Protein AF-A0A7Y5GTM9-F1 (afdb_monomer_lite)

pLDDT: mean 85.11, std 20.44, range [34.94, 98.81]

Sequence (170 aa):
MMGRGLPTDRVHKPLTTLAPSGTLVSMEVLLVLDFSSLQKAVDALDRAHQVATDPHVAAALGPDALALLKAGVIQHFEFTYELCWKMMKRWLETNVTPGLTVGIPRRHLFRLAAQEGLIDDIESWMRHHEARNLSSHLYDDKLSEDVYLASFPFAEDAKKLLARLEVHND

Radius of gyration: 28.71 Å; chains: 1; bounding box: 62×67×97 Å

Structure (mmCIF, N/CA/C/O backbone):
data_AF-A0A7Y5GTM9-F1
#
_entry.id   AF-A0A7Y5GTM9-F1
#
loop_
_atom_site.group_PDB
_atom_site.id
_atom_site.type_symbol
_atom_site.label_atom_id
_atom_site.label_alt_id
_atom_site.label_comp_id
_atom_site.label_asym_id
_atom_site.label_entity_id
_atom_site.label_seq_id
_atom_site.pdbx_PDB_ins_code
_atom_site.Cartn_x
_atom_site.Cartn_y
_atom_site.Cartn_z
_atom_site.occupancy
_atom_site.B_iso_or_equiv
_atom_site.auth_seq_id
_atom_site.auth_comp_id
_atom_site.auth_asym_id
_atom_site.auth_atom_id
_atom_site.pdbx_PDB_model_num
ATOM 1 N N . MET A 1 1 ? -42.235 56.947 70.890 1.00 39.03 1 MET A N 1
ATOM 2 C CA . MET A 1 1 ? -42.749 55.674 70.341 1.00 39.03 1 MET A CA 1
ATOM 3 C C . MET A 1 1 ? -41.679 55.085 69.436 1.00 39.03 1 MET A C 1
ATOM 5 O O . MET A 1 1 ? -41.212 55.835 68.601 1.00 39.03 1 MET A O 1
ATOM 9 N N . MET A 1 2 ? -41.318 53.815 69.683 1.00 40.19 2 MET A N 1
ATOM 10 C CA . MET A 1 2 ? -40.745 52.777 68.789 1.00 40.19 2 MET A CA 1
ATOM 11 C C . MET A 1 2 ? -39.606 53.160 67.814 1.00 40.19 2 MET A C 1
ATOM 13 O O . MET A 1 2 ? -39.689 54.144 67.107 1.00 40.19 2 MET A O 1
ATOM 17 N N . GLY A 1 3 ? -38.526 52.403 67.638 1.00 40.06 3 GLY A N 1
ATOM 18 C CA . GLY A 1 3 ? -38.192 51.045 68.049 1.00 40.06 3 GLY A CA 1
ATOM 19 C C . GLY A 1 3 ? -36.782 50.704 67.539 1.00 40.06 3 GLY A C 1
ATOM 20 O O . GLY A 1 3 ? -36.287 51.315 66.595 1.00 40.06 3 GLY A O 1
ATOM 21 N N . ARG A 1 4 ? -36.121 49.757 68.213 1.00 44.91 4 ARG A N 1
ATOM 22 C CA . ARG A 1 4 ? -34.851 49.148 67.787 1.00 44.91 4 ARG A CA 1
ATOM 23 C C . ARG A 1 4 ? -35.137 48.013 66.801 1.00 44.91 4 ARG A C 1
ATOM 25 O O . ARG A 1 4 ? -36.123 47.307 66.985 1.00 44.91 4 ARG A O 1
ATOM 32 N N . GLY A 1 5 ? -34.219 47.770 65.866 1.00 39.03 5 GLY A N 1
ATOM 33 C CA . GLY A 1 5 ? -34.162 46.520 65.102 1.00 39.03 5 GLY A CA 1
ATOM 34 C C . GLY A 1 5 ? -33.200 46.573 63.914 1.00 39.03 5 GLY A C 1
ATOM 35 O O . GLY A 1 5 ? -33.594 46.975 62.828 1.00 39.03 5 GLY A O 1
ATOM 36 N N . LEU A 1 6 ? -31.946 46.169 64.138 1.00 35.22 6 LEU A N 1
ATOM 37 C CA . LEU A 1 6 ? -30.995 45.690 63.115 1.00 35.22 6 LEU A CA 1
ATOM 38 C C . LEU A 1 6 ? -31.192 44.151 62.928 1.00 35.22 6 LEU A C 1
ATOM 40 O O . LEU A 1 6 ? -32.037 43.581 63.616 1.00 35.22 6 LEU A O 1
ATOM 44 N N . PRO A 1 7 ? -30.449 43.448 62.047 1.00 54.19 7 PRO A N 1
ATOM 45 C CA . PRO A 1 7 ? -30.860 43.022 60.706 1.00 54.19 7 PRO A CA 1
ATOM 46 C C . PRO A 1 7 ? -30.824 41.475 60.601 1.00 54.19 7 PRO A C 1
ATOM 48 O O . PRO A 1 7 ? -30.652 40.796 61.609 1.00 54.19 7 PRO A O 1
ATOM 51 N N . THR A 1 8 ? -30.959 40.886 59.408 1.00 40.69 8 THR A N 1
ATOM 52 C CA . THR A 1 8 ? -30.048 39.821 58.910 1.00 40.69 8 THR A CA 1
ATOM 53 C C . THR A 1 8 ? -30.480 39.286 57.545 1.00 40.69 8 THR A C 1
ATOM 55 O O . THR A 1 8 ? -31.661 39.137 57.238 1.00 40.69 8 THR A O 1
ATOM 58 N N . ASP A 1 9 ? -29.453 39.024 56.741 1.00 42.88 9 ASP A N 1
ATOM 59 C CA . ASP A 1 9 ? -29.443 38.547 55.364 1.00 42.88 9 ASP A CA 1
ATOM 60 C C . ASP A 1 9 ? -30.214 37.250 55.113 1.00 42.88 9 ASP A C 1
ATOM 62 O O . ASP A 1 9 ? -30.127 36.299 55.893 1.00 42.88 9 ASP A O 1
ATOM 66 N N . ARG A 1 10 ? -30.796 37.135 53.910 1.00 42.19 10 ARG A N 1
ATOM 67 C CA . ARG A 1 10 ? -30.809 35.864 53.171 1.00 42.19 10 ARG A CA 1
ATOM 68 C C . ARG A 1 10 ? -30.542 36.074 51.683 1.00 42.19 10 ARG A C 1
ATOM 70 O O . ARG A 1 10 ? -31.383 36.539 50.926 1.00 42.19 10 ARG A O 1
ATOM 77 N N . VAL A 1 11 ? -29.334 35.654 51.326 1.00 46.50 11 VAL A N 1
ATOM 78 C CA . VAL A 1 11 ? -28.830 35.183 50.033 1.00 46.50 11 VAL A CA 1
ATOM 79 C C . VAL A 1 11 ? -29.932 34.651 49.104 1.00 46.50 11 VAL A C 1
ATOM 81 O O . VAL A 1 11 ? -30.651 33.708 49.441 1.00 46.50 11 VAL A O 1
ATOM 84 N N . HIS A 1 12 ? -30.000 35.208 47.894 1.00 43.16 12 HIS A N 1
ATOM 85 C CA . HIS A 1 12 ? -30.753 34.650 46.774 1.00 43.16 12 HIS A CA 1
ATOM 86 C C . HIS A 1 12 ? -30.165 33.290 46.358 1.00 43.16 12 HIS A C 1
ATOM 88 O O . HIS A 1 12 ? -29.052 33.218 45.842 1.00 43.16 12 HIS A O 1
ATOM 94 N N . LYS A 1 13 ? -30.930 32.208 46.538 1.00 48.69 13 LYS A N 1
ATOM 95 C CA . LYS A 1 13 ? -30.761 30.970 45.759 1.00 48.69 13 LYS A CA 1
ATOM 96 C C . LYS A 1 13 ? -31.559 31.106 44.456 1.00 48.69 13 LYS A C 1
ATOM 98 O O . LYS A 1 13 ? -32.748 31.412 44.545 1.00 48.69 13 LYS A O 1
ATOM 103 N N . PRO A 1 14 ? -30.989 30.833 43.271 1.00 37.91 14 PRO A N 1
ATOM 104 C CA . PRO A 1 14 ? -31.806 30.541 42.104 1.00 37.91 14 PRO A CA 1
ATOM 105 C C . PRO A 1 14 ? -32.460 29.161 42.262 1.00 37.91 14 PRO A C 1
ATOM 107 O O . PRO A 1 14 ? -31.861 28.225 42.797 1.00 37.91 14 PRO A O 1
ATOM 110 N N . LEU A 1 15 ? -33.725 29.075 41.847 1.00 37.34 15 LEU A N 1
ATOM 111 C CA . LEU A 1 15 ? -34.568 27.891 41.948 1.00 37.34 15 LEU A CA 1
ATOM 112 C C . LEU A 1 15 ? -33.979 26.709 41.168 1.00 37.34 15 LEU A C 1
ATOM 114 O O . LEU A 1 15 ? -33.643 26.822 39.992 1.00 37.34 15 LEU A O 1
ATOM 118 N N . THR A 1 16 ? -33.924 25.551 41.822 1.00 41.59 16 THR A N 1
ATOM 119 C CA . THR A 1 16 ? -33.776 24.251 41.168 1.00 41.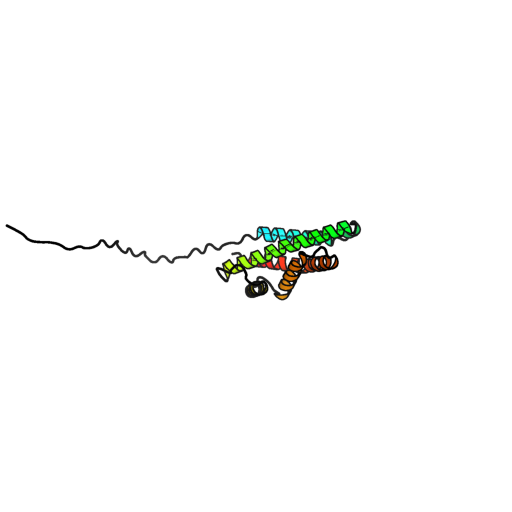59 16 THR A CA 1
ATOM 120 C C . THR A 1 16 ? -35.093 23.916 40.473 1.00 41.59 16 THR A C 1
ATOM 122 O O . THR A 1 16 ? -36.058 23.530 41.130 1.00 41.59 16 THR A O 1
ATOM 125 N N . THR A 1 17 ? -35.145 24.060 39.153 1.00 39.47 17 THR A N 1
ATOM 126 C CA . THR A 1 17 ? -36.228 23.496 38.340 1.00 39.47 17 THR A CA 1
ATOM 127 C C . THR A 1 17 ? -35.786 22.106 37.891 1.00 39.47 17 THR A C 1
ATOM 129 O O . THR A 1 17 ? -34.852 21.981 37.102 1.00 39.47 17 THR A O 1
ATOM 132 N N . LEU A 1 18 ? -36.410 21.051 38.427 1.00 34.94 18 LEU A N 1
ATOM 133 C CA . LEU A 1 18 ? -36.246 19.692 37.908 1.00 34.94 18 LEU A CA 1
ATOM 134 C C . LEU A 1 18 ? -36.840 19.620 36.493 1.00 34.94 18 LEU A C 1
ATOM 136 O O . LEU A 1 18 ? -38.019 19.919 36.307 1.00 34.94 18 LEU A O 1
ATOM 140 N N . ALA A 1 19 ? -36.043 19.191 35.514 1.00 42.50 19 ALA A N 1
ATOM 141 C CA . ALA A 1 19 ? -36.561 18.743 34.226 1.00 42.50 19 ALA A CA 1
ATOM 142 C C . ALA A 1 19 ? -37.215 17.353 34.390 1.00 42.50 19 ALA A C 1
ATOM 144 O O . ALA A 1 19 ? -36.658 16.510 35.102 1.00 42.50 19 ALA A O 1
ATOM 145 N N . PRO A 1 20 ? -38.379 17.089 33.766 1.00 47.78 20 PRO A N 1
ATOM 146 C CA . PRO A 1 20 ? -38.972 15.760 33.750 1.00 47.78 20 PRO A CA 1
ATOM 147 C C . PRO A 1 20 ? -38.133 14.854 32.848 1.00 47.78 20 PRO A C 1
ATOM 149 O O . PRO A 1 20 ? -37.546 15.322 31.875 1.00 47.78 20 PRO A O 1
ATOM 152 N N . SER A 1 21 ? -38.079 13.570 33.198 1.00 53.91 21 SER A N 1
ATOM 153 C CA . SER A 1 21 ? -37.380 12.488 32.506 1.00 53.91 21 SER A CA 1
ATOM 154 C C . SER A 1 21 ? -37.331 12.654 30.984 1.00 53.91 21 SER A C 1
ATOM 156 O O . SER A 1 21 ? -38.246 12.261 30.266 1.00 53.91 21 SER A O 1
ATOM 158 N N . GLY A 1 22 ? -36.232 13.223 30.503 1.00 38.22 22 GLY A N 1
ATOM 159 C CA . GLY A 1 22 ? -35.820 13.179 29.116 1.00 38.22 22 GLY A CA 1
ATOM 160 C C . GLY A 1 22 ? -34.577 12.321 29.084 1.00 38.22 22 GLY A C 1
ATOM 161 O O . GLY A 1 22 ? -33.520 12.756 29.537 1.00 38.22 22 GLY A O 1
ATOM 162 N N . THR A 1 23 ? -34.715 11.084 28.618 1.00 38.84 23 THR A N 1
ATOM 163 C CA . THR A 1 23 ? -33.578 10.279 28.189 1.00 38.84 23 THR A CA 1
ATOM 164 C C . THR A 1 23 ? -32.715 11.171 27.309 1.00 38.84 23 THR A C 1
ATOM 166 O O . THR A 1 23 ? -33.157 11.600 26.242 1.00 38.84 23 THR A O 1
ATOM 169 N N . LEU A 1 24 ? -31.509 11.495 27.775 1.00 37.41 24 LEU A N 1
ATOM 170 C CA . LEU A 1 24 ? -30.468 11.990 26.896 1.00 37.41 24 LEU A CA 1
ATOM 171 C C . LEU A 1 24 ? -30.179 10.827 25.954 1.00 37.41 24 LEU A C 1
ATOM 173 O O . LEU A 1 24 ? -29.402 9.932 26.271 1.00 37.41 24 LEU A O 1
ATOM 177 N N . VAL A 1 25 ? -30.864 10.801 24.814 1.00 41.25 25 VAL A N 1
ATOM 178 C CA . VAL A 1 25 ? -30.282 10.173 23.642 1.00 41.25 25 VAL A CA 1
ATOM 179 C C . VAL A 1 25 ? -29.105 11.079 23.337 1.00 41.25 25 VAL A C 1
ATOM 181 O O . VAL A 1 25 ? -29.269 12.145 22.744 1.00 41.25 25 VAL A O 1
ATOM 184 N N . SER A 1 26 ? -27.935 10.721 23.867 1.00 42.50 26 SER A N 1
ATOM 185 C CA . SER A 1 26 ? -26.679 11.192 23.314 1.00 42.50 26 SER A CA 1
ATOM 186 C C . SER A 1 26 ? -26.773 10.876 21.829 1.00 42.50 26 SER A C 1
ATOM 188 O O . SER A 1 26 ? -26.669 9.719 21.435 1.00 42.50 26 SER A O 1
ATOM 190 N N . MET A 1 27 ? -27.087 11.883 21.014 1.00 44.41 27 MET A N 1
ATOM 191 C CA . MET A 1 27 ? -26.817 11.842 19.588 1.00 44.41 27 MET A CA 1
ATOM 192 C C . MET A 1 27 ? -25.298 11.789 19.486 1.00 44.41 27 MET A C 1
ATOM 194 O O . MET A 1 27 ? -24.635 12.816 19.340 1.00 44.41 27 MET A O 1
ATOM 198 N N . GLU A 1 28 ? -24.744 10.589 19.651 1.00 50.94 28 GLU A N 1
ATOM 199 C CA . GLU A 1 28 ? -23.485 10.237 19.028 1.00 50.94 28 GLU A CA 1
ATOM 200 C C . GLU A 1 28 ? -23.709 10.520 17.550 1.00 50.94 28 GLU A C 1
ATOM 202 O O . GLU A 1 28 ? -24.432 9.817 16.848 1.00 50.94 28 GLU A O 1
ATOM 207 N N . VAL A 1 29 ? -23.202 11.665 17.104 1.00 49.91 29 VAL A N 1
ATOM 208 C CA . VAL A 1 29 ? -23.020 11.913 15.686 1.00 49.91 29 VAL A CA 1
ATOM 209 C C . VAL A 1 29 ? -22.048 10.827 15.254 1.00 49.91 29 VAL A C 1
ATOM 211 O O . VAL A 1 29 ? -20.855 10.944 15.532 1.00 49.91 29 VAL A O 1
ATOM 214 N N . LEU A 1 30 ? -22.570 9.746 14.671 1.00 55.41 30 LEU A N 1
ATOM 215 C CA . LEU A 1 30 ? -21.762 8.724 14.022 1.00 55.41 30 LEU A CA 1
ATOM 216 C C . LEU A 1 30 ? -20.873 9.468 13.023 1.00 55.41 30 LEU A C 1
ATOM 218 O O . LEU A 1 30 ? -21.347 10.112 12.083 1.00 55.41 30 LEU A O 1
ATOM 222 N N . LEU A 1 31 ? -19.578 9.522 13.331 1.00 66.25 31 LEU A N 1
ATOM 223 C CA . LEU A 1 31 ? -18.585 10.183 12.500 1.00 66.25 31 LEU A CA 1
ATOM 224 C C . LEU A 1 31 ? -18.318 9.263 11.314 1.00 66.25 31 LEU A C 1
ATOM 226 O O . LEU A 1 31 ? -17.374 8.479 11.334 1.00 66.25 31 LEU A O 1
ATOM 230 N N . VAL A 1 32 ? -19.157 9.381 10.287 1.00 81.81 32 VAL A N 1
ATOM 231 C CA . VAL A 1 32 ? -18.948 8.702 9.009 1.00 81.81 32 VAL A CA 1
ATOM 232 C C . VAL A 1 32 ? -17.622 9.191 8.429 1.00 81.81 32 VAL A C 1
ATOM 234 O O . VAL A 1 32 ? -17.436 10.382 8.154 1.00 81.81 32 VAL A O 1
ATOM 237 N N . LEU A 1 33 ? -16.668 8.276 8.279 1.00 89.38 33 LEU A N 1
ATOM 238 C CA . LEU A 1 33 ? -15.364 8.575 7.708 1.00 89.38 33 LEU A CA 1
ATOM 239 C C . LEU A 1 33 ? -15.464 8.616 6.179 1.00 89.38 33 LEU A C 1
ATOM 241 O O . LEU A 1 33 ? -16.091 7.768 5.551 1.00 89.38 33 LEU A O 1
ATOM 245 N N . ASP A 1 34 ? -14.816 9.601 5.560 1.00 93.50 34 ASP A N 1
ATOM 246 C CA . ASP A 1 34 ? -14.703 9.676 4.101 1.00 93.50 34 ASP A CA 1
ATOM 247 C C . ASP A 1 34 ? -13.516 8.836 3.607 1.00 93.50 34 ASP A C 1
ATOM 249 O O . ASP A 1 34 ? -12.350 9.174 3.849 1.00 93.50 34 ASP A O 1
ATOM 253 N N . PHE A 1 35 ? -13.815 7.762 2.873 1.00 95.50 35 PHE A N 1
ATOM 254 C CA . PHE A 1 35 ? -12.822 6.882 2.254 1.00 95.50 35 PHE A CA 1
ATOM 255 C C . PHE A 1 35 ? -12.577 7.165 0.767 1.00 95.50 35 PHE A C 1
ATOM 257 O O . PHE A 1 35 ? -11.785 6.465 0.136 1.00 95.50 35 PHE A O 1
ATOM 264 N N . SER A 1 36 ? -13.158 8.225 0.194 1.00 96.12 36 SER A N 1
ATOM 265 C CA . SER A 1 36 ? -13.050 8.543 -1.239 1.00 96.12 36 SER A CA 1
ATOM 266 C C . SER A 1 36 ? -11.605 8.680 -1.732 1.00 96.12 36 SER A C 1
ATOM 268 O O . SER A 1 36 ? -11.281 8.296 -2.857 1.00 96.12 36 SER A O 1
ATOM 270 N N . SER A 1 37 ? -10.711 9.206 -0.892 1.00 97.88 37 SER A N 1
ATOM 271 C CA . SER A 1 37 ? -9.283 9.312 -1.216 1.00 97.88 37 SER A CA 1
ATOM 272 C C . SER A 1 37 ? -8.592 7.948 -1.235 1.00 97.88 37 SER A C 1
ATOM 274 O O . SER A 1 37 ? -7.748 7.714 -2.096 1.00 97.88 37 SER A O 1
ATOM 276 N N . LEU A 1 38 ? -8.962 7.044 -0.320 1.00 98.38 38 LEU A N 1
ATOM 277 C CA . LEU A 1 38 ? -8.439 5.680 -0.297 1.00 98.38 38 LEU A CA 1
ATOM 278 C C . LEU A 1 38 ? -8.944 4.887 -1.508 1.00 98.38 38 LEU A C 1
ATOM 280 O O . LEU A 1 38 ? -8.126 4.281 -2.192 1.00 98.38 38 LEU A O 1
ATOM 284 N N . GLN A 1 39 ? -10.237 4.973 -1.835 1.00 98.56 39 GLN A N 1
ATOM 285 C CA . GLN A 1 39 ? -10.808 4.341 -3.031 1.00 98.56 39 GLN 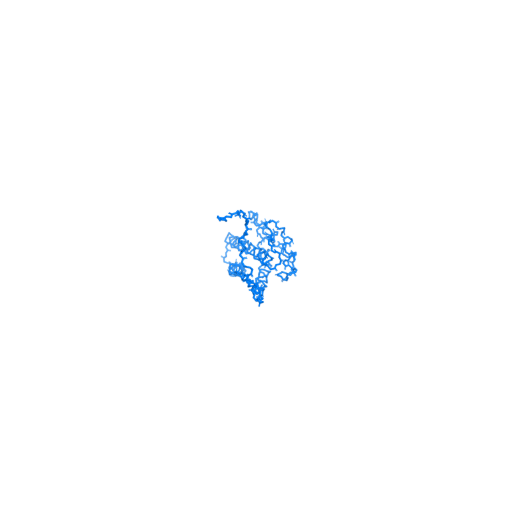A CA 1
ATOM 286 C C . GLN A 1 39 ? -10.068 4.763 -4.301 1.00 98.56 39 GLN A C 1
ATOM 288 O O . GLN A 1 39 ? -9.556 3.921 -5.034 1.00 98.56 39 GLN A O 1
ATOM 293 N N . LYS A 1 40 ? -9.908 6.075 -4.521 1.00 98.69 40 LYS A N 1
ATOM 294 C CA . LYS A 1 40 ? -9.177 6.594 -5.689 1.00 98.69 40 LYS A CA 1
ATOM 295 C C . LYS A 1 40 ? -7.744 6.074 -5.765 1.00 98.69 40 LYS A C 1
ATOM 297 O O . LYS A 1 40 ? -7.241 5.855 -6.865 1.00 98.69 40 LYS A O 1
ATOM 302 N N . ALA A 1 41 ? -7.081 5.920 -4.620 1.00 98.62 41 ALA A N 1
ATOM 303 C CA . ALA A 1 41 ? -5.716 5.424 -4.557 1.00 98.62 41 ALA A CA 1
ATOM 304 C C . ALA A 1 41 ? -5.627 3.929 -4.893 1.00 98.62 41 ALA A C 1
ATOM 306 O O . ALA A 1 41 ? -4.810 3.555 -5.734 1.00 98.62 41 ALA A O 1
ATOM 307 N N . VAL A 1 42 ? -6.516 3.112 -4.319 1.00 98.75 42 VAL A N 1
ATOM 308 C CA . VAL A 1 42 ? -6.638 1.679 -4.626 1.00 98.75 42 VAL A CA 1
ATOM 309 C C . VAL A 1 42 ? -6.918 1.468 -6.115 1.00 98.75 42 VAL A C 1
ATOM 311 O O . VAL A 1 42 ? -6.202 0.709 -6.764 1.00 98.75 42 VAL A O 1
ATOM 314 N N . ASP A 1 43 ? -7.870 2.209 -6.690 1.00 98.62 43 ASP A N 1
ATOM 315 C CA . ASP A 1 43 ? -8.188 2.112 -8.119 1.00 98.62 43 ASP A CA 1
ATOM 316 C C . ASP A 1 43 ? -7.005 2.519 -9.004 1.00 98.62 43 ASP A C 1
ATOM 318 O O . ASP A 1 43 ? -6.799 1.982 -10.092 1.00 98.62 43 ASP A O 1
ATOM 322 N N . ALA A 1 44 ? -6.238 3.524 -8.577 1.00 98.56 44 ALA A N 1
ATOM 323 C CA . ALA A 1 44 ? -5.082 3.990 -9.325 1.00 98.56 44 ALA A CA 1
ATOM 324 C C . ALA A 1 44 ? -3.933 2.976 -9.299 1.00 98.56 44 ALA A C 1
ATOM 326 O O . ALA A 1 44 ? -3.299 2.779 -10.333 1.00 98.56 44 ALA A O 1
ATOM 327 N N . LEU A 1 45 ? -3.693 2.322 -8.158 1.00 98.69 45 LEU A N 1
ATOM 328 C CA . LEU A 1 45 ? -2.718 1.238 -8.054 1.00 98.69 45 LEU A CA 1
ATOM 329 C C . LEU A 1 45 ? -3.121 0.041 -8.923 1.00 98.69 45 LEU A C 1
ATOM 331 O O . LEU A 1 45 ? -2.291 -0.461 -9.674 1.00 98.69 45 LEU A O 1
ATOM 335 N N . ASP A 1 46 ? -4.397 -0.351 -8.896 1.00 98.31 46 ASP A N 1
ATOM 336 C CA . ASP A 1 46 ? -4.905 -1.453 -9.721 1.00 98.31 46 ASP A CA 1
ATOM 337 C C . ASP A 1 46 ? -4.721 -1.175 -11.221 1.00 98.31 46 ASP A C 1
ATOM 339 O O . ASP A 1 46 ? -4.179 -2.001 -11.957 1.00 98.31 46 ASP A O 1
ATOM 343 N N . ARG A 1 47 ? -5.061 0.039 -11.679 1.00 98.31 47 ARG A N 1
ATOM 344 C CA . ARG A 1 47 ? -4.788 0.460 -13.063 1.00 98.31 47 ARG A CA 1
ATOM 345 C C . ARG A 1 47 ? -3.295 0.446 -13.395 1.00 98.31 47 ARG A C 1
ATOM 347 O O . ARG A 1 47 ? -2.927 0.044 -14.496 1.00 98.31 47 ARG A O 1
ATOM 354 N N . ALA A 1 48 ? -2.435 0.880 -12.474 1.00 98.00 48 ALA A N 1
ATOM 355 C CA . ALA A 1 48 ? -0.990 0.872 -12.688 1.00 98.00 48 ALA A CA 1
ATOM 356 C C . ALA A 1 48 ? -0.455 -0.563 -12.854 1.00 98.00 48 ALA A C 1
ATOM 358 O O . ALA A 1 48 ? 0.344 -0.814 -13.756 1.00 98.00 48 ALA A O 1
ATOM 359 N N . HIS A 1 49 ? -0.945 -1.518 -12.055 1.00 98.06 49 HIS A N 1
ATOM 360 C CA . HIS A 1 49 ? -0.627 -2.943 -12.207 1.00 98.06 49 HIS A CA 1
ATOM 361 C C . HIS A 1 49 ? -1.118 -3.523 -13.528 1.00 98.06 49 HIS A C 1
ATOM 363 O O . HIS A 1 49 ? -0.364 -4.238 -14.185 1.00 98.06 49 HIS A O 1
ATOM 369 N N . GLN A 1 50 ? -2.340 -3.192 -13.951 1.00 97.56 50 GLN A N 1
ATOM 370 C CA . GLN A 1 50 ? -2.880 -3.638 -15.240 1.00 97.56 50 GLN A CA 1
ATOM 371 C C . GLN A 1 50 ? -2.005 -3.168 -16.408 1.00 97.56 50 GLN A C 1
ATOM 373 O O . GLN A 1 50 ? -1.637 -3.970 -17.260 1.00 97.56 50 GLN A O 1
ATOM 378 N N . VAL A 1 51 ? -1.601 -1.893 -16.419 1.00 97.00 51 VAL A N 1
ATOM 379 C CA . VAL A 1 51 ? -0.704 -1.357 -17.458 1.00 97.00 51 VAL A CA 1
ATOM 380 C C . VAL A 1 51 ? 0.677 -2.014 -17.398 1.00 97.00 51 VAL A C 1
ATOM 382 O O . VAL A 1 51 ? 1.227 -2.375 -18.434 1.00 97.00 51 VAL A O 1
ATOM 385 N N . ALA A 1 52 ? 1.242 -2.193 -16.201 1.00 95.94 52 ALA A N 1
ATOM 386 C CA . ALA A 1 52 ? 2.571 -2.780 -16.024 1.00 95.94 52 ALA A CA 1
ATOM 387 C C . ALA A 1 52 ? 2.649 -4.275 -16.372 1.00 95.94 52 ALA A C 1
ATOM 389 O O . ALA A 1 52 ? 3.734 -4.782 -16.653 1.00 95.94 52 ALA A O 1
ATOM 390 N N . THR A 1 53 ? 1.513 -4.975 -16.365 1.00 95.75 53 THR A N 1
ATOM 391 C CA . THR A 1 53 ? 1.421 -6.404 -16.696 1.00 95.75 53 THR A CA 1
ATOM 392 C C . THR A 1 53 ? 0.870 -6.675 -18.094 1.00 95.75 53 THR A C 1
ATOM 394 O O . THR A 1 53 ? 0.856 -7.834 -18.511 1.00 95.75 53 THR A O 1
ATOM 397 N N . ASP A 1 54 ? 0.466 -5.645 -18.846 1.00 96.69 54 ASP A N 1
ATOM 398 C CA . ASP A 1 54 ? 0.018 -5.802 -20.229 1.00 96.69 54 ASP A CA 1
ATOM 399 C C . ASP A 1 54 ? 1.189 -6.267 -21.120 1.00 96.69 54 ASP A C 1
ATOM 401 O O . ASP A 1 54 ? 2.175 -5.533 -21.288 1.00 96.69 54 ASP A O 1
ATOM 405 N N . PRO A 1 55 ? 1.099 -7.458 -21.746 1.00 92.69 55 PRO A N 1
ATOM 406 C CA . PRO A 1 55 ? 2.149 -7.969 -22.621 1.00 92.69 55 PRO A CA 1
ATOM 407 C C . PRO A 1 55 ? 2.477 -7.044 -23.799 1.00 92.69 55 PRO A C 1
ATOM 409 O O . PRO A 1 55 ? 3.622 -7.019 -24.250 1.00 92.69 55 PRO A O 1
ATOM 412 N N . HIS A 1 56 ? 1.507 -6.269 -24.296 1.00 94.50 56 HIS A N 1
ATOM 413 C CA . HIS A 1 56 ? 1.729 -5.334 -25.401 1.00 94.50 56 HIS A CA 1
ATOM 414 C C . HIS A 1 56 ? 2.576 -4.144 -24.957 1.00 94.50 56 HIS A C 1
ATOM 416 O O . HIS A 1 56 ? 3.457 -3.709 -25.696 1.00 94.50 56 HIS A O 1
ATOM 422 N N . VAL A 1 57 ? 2.344 -3.648 -23.738 1.00 93.00 57 VAL A N 1
ATOM 423 C CA . VAL A 1 57 ? 3.156 -2.586 -23.136 1.00 93.00 57 VAL A CA 1
ATOM 424 C C . VAL A 1 57 ? 4.570 -3.104 -22.892 1.00 93.00 57 VAL A C 1
ATOM 426 O O . VAL A 1 57 ? 5.534 -2.477 -23.327 1.00 93.00 57 VAL A O 1
ATOM 429 N N . ALA A 1 58 ? 4.705 -4.285 -22.284 1.00 84.88 58 ALA A N 1
ATOM 430 C CA . ALA A 1 58 ? 6.007 -4.892 -22.015 1.00 84.88 58 ALA A CA 1
ATOM 431 C C . ALA A 1 58 ? 6.831 -5.131 -23.295 1.00 84.88 58 ALA A C 1
ATOM 433 O O . ALA A 1 58 ? 8.040 -4.915 -23.293 1.00 84.88 58 ALA A O 1
ATOM 434 N N . ALA A 1 59 ? 6.189 -5.534 -24.396 1.00 89.44 59 ALA A N 1
ATOM 435 C CA . ALA A 1 59 ? 6.856 -5.746 -25.681 1.00 89.44 59 ALA A CA 1
ATOM 436 C C . ALA A 1 59 ? 7.226 -4.441 -26.412 1.00 89.44 59 ALA A C 1
ATOM 438 O O . ALA A 1 59 ? 8.127 -4.447 -27.250 1.00 89.44 59 ALA A O 1
ATOM 439 N N . ALA A 1 60 ? 6.527 -3.337 -26.130 1.00 94.44 60 ALA A N 1
ATOM 440 C CA . ALA A 1 60 ? 6.711 -2.060 -26.818 1.00 94.44 60 ALA A CA 1
ATOM 441 C C . ALA A 1 60 ? 7.714 -1.118 -26.130 1.00 94.44 60 ALA A C 1
ATOM 443 O O . ALA A 1 60 ? 8.249 -0.218 -26.781 1.00 94.44 60 ALA A O 1
ATOM 444 N N . LEU A 1 61 ? 7.957 -1.282 -24.826 1.00 94.25 61 LEU A N 1
ATOM 445 C CA . LEU A 1 61 ? 8.813 -0.384 -24.053 1.00 94.25 61 LEU A CA 1
ATOM 446 C C . LEU A 1 61 ? 10.282 -0.826 -24.044 1.00 94.25 61 LEU A C 1
ATOM 448 O O . LEU A 1 61 ? 10.609 -1.991 -23.835 1.00 94.25 61 LEU A O 1
ATOM 452 N N . GLY A 1 62 ? 11.183 0.145 -24.208 1.00 94.50 62 GLY A N 1
ATOM 453 C CA . GLY A 1 62 ? 12.605 -0.032 -23.906 1.00 94.50 62 GLY A CA 1
ATOM 454 C C . GLY A 1 62 ? 12.875 -0.098 -22.392 1.00 94.50 62 GLY A C 1
ATOM 455 O O . GLY A 1 62 ? 11.996 0.244 -21.596 1.00 94.50 62 GLY A O 1
ATOM 456 N N . PRO A 1 63 ? 14.097 -0.481 -21.977 1.00 91.25 63 PRO A N 1
ATOM 457 C CA . PRO A 1 63 ? 14.440 -0.707 -20.569 1.00 91.25 63 PRO A CA 1
ATOM 458 C C . PRO A 1 63 ? 14.194 0.517 -19.674 1.00 91.25 63 PRO A C 1
ATOM 460 O O . PRO A 1 63 ? 13.580 0.378 -18.620 1.00 91.25 63 PRO A O 1
ATOM 463 N N . ASP A 1 64 ? 14.572 1.719 -20.115 1.00 93.12 64 ASP A N 1
ATOM 464 C CA . ASP A 1 64 ? 14.397 2.947 -19.322 1.00 93.12 64 ASP A CA 1
ATOM 465 C C . ASP A 1 64 ? 12.918 3.318 -19.139 1.00 93.12 64 ASP A C 1
ATOM 467 O O . ASP A 1 64 ? 12.493 3.752 -18.068 1.00 93.12 64 ASP A O 1
ATOM 471 N N . ALA A 1 65 ? 12.104 3.112 -20.178 1.00 95.25 65 ALA A N 1
ATOM 472 C CA . ALA A 1 65 ? 10.669 3.363 -20.106 1.00 95.25 65 ALA A CA 1
ATOM 473 C C . ALA A 1 65 ? 9.965 2.337 -19.204 1.00 95.25 65 ALA A C 1
ATOM 475 O O . ALA A 1 65 ? 9.056 2.697 -18.456 1.00 95.25 65 ALA A O 1
ATOM 476 N N . LEU A 1 66 ? 10.414 1.078 -19.226 1.00 93.44 66 LEU A N 1
ATOM 477 C CA . LEU A 1 66 ? 9.942 0.047 -18.304 1.00 93.44 66 LEU A CA 1
ATOM 478 C C . LEU A 1 66 ? 10.327 0.371 -16.852 1.00 93.44 66 LEU A C 1
ATOM 480 O O . LEU A 1 66 ? 9.498 0.219 -15.957 1.00 93.44 66 LEU A O 1
ATOM 484 N N . ALA A 1 67 ? 11.546 0.861 -16.614 1.00 92.88 67 ALA A N 1
ATOM 485 C CA . ALA A 1 67 ? 11.982 1.303 -15.291 1.00 92.88 67 ALA A CA 1
ATOM 486 C C . ALA A 1 67 ? 11.121 2.467 -14.771 1.00 92.88 67 ALA A C 1
ATOM 488 O O . ALA A 1 67 ? 10.665 2.434 -13.628 1.00 92.88 67 ALA A O 1
ATOM 489 N N . LEU A 1 68 ? 10.810 3.453 -15.622 1.00 94.75 68 LEU A N 1
ATOM 490 C CA . LEU A 1 68 ? 9.911 4.556 -15.268 1.00 94.75 68 LEU A CA 1
ATOM 491 C C . LEU A 1 68 ? 8.484 4.072 -14.960 1.00 94.75 68 LEU A C 1
ATOM 493 O O . LEU A 1 68 ? 7.861 4.557 -14.015 1.00 94.75 68 LEU A O 1
ATOM 497 N N . LEU A 1 69 ? 7.974 3.097 -15.717 1.00 96.50 69 LEU A N 1
ATOM 498 C CA . LEU A 1 69 ? 6.669 2.486 -15.456 1.00 96.50 69 LEU A CA 1
ATOM 499 C C . LEU A 1 69 ? 6.639 1.789 -14.088 1.00 96.50 69 LEU A C 1
ATOM 501 O O . LEU A 1 69 ? 5.713 2.013 -13.306 1.00 96.50 69 LEU A O 1
ATOM 505 N N . LYS A 1 70 ? 7.673 1.000 -13.767 1.00 96.06 70 LYS A N 1
ATOM 506 C CA . LYS A 1 70 ? 7.822 0.353 -12.453 1.00 96.06 70 LYS A CA 1
ATOM 507 C C . LYS A 1 70 ? 7.918 1.378 -11.324 1.00 96.06 70 LYS A C 1
ATOM 509 O O . LYS A 1 70 ? 7.225 1.231 -10.322 1.00 96.06 70 LYS A O 1
ATOM 514 N N . ALA A 1 71 ? 8.694 2.448 -11.500 1.00 95.69 71 ALA A N 1
ATOM 515 C CA . ALA A 1 71 ? 8.771 3.542 -10.531 1.00 95.69 71 ALA A CA 1
ATOM 516 C C . ALA A 1 71 ? 7.397 4.193 -10.290 1.00 95.69 71 ALA A C 1
ATOM 518 O O . ALA A 1 71 ? 7.035 4.476 -9.148 1.00 95.69 71 ALA A O 1
ATOM 519 N N . GLY A 1 72 ? 6.590 4.355 -11.345 1.00 97.12 72 GLY A N 1
ATOM 520 C CA . GLY A 1 72 ? 5.197 4.785 -11.231 1.00 97.12 72 GLY A CA 1
ATOM 521 C C . GLY A 1 72 ? 4.367 3.847 -10.351 1.00 97.12 72 GLY A C 1
ATOM 522 O O . GLY A 1 72 ? 3.723 4.304 -9.409 1.00 97.12 72 GLY A O 1
ATOM 523 N N . VAL A 1 73 ? 4.423 2.534 -10.597 1.00 98.38 73 VAL A N 1
ATOM 524 C CA . VAL A 1 73 ? 3.730 1.527 -9.768 1.00 98.38 73 VAL A CA 1
ATOM 525 C C . VAL A 1 73 ? 4.156 1.614 -8.301 1.00 98.38 73 VAL A C 1
ATOM 527 O O . VAL A 1 73 ? 3.303 1.611 -7.414 1.00 98.38 73 VAL A O 1
ATOM 530 N N . ILE A 1 74 ? 5.456 1.749 -8.034 1.00 98.00 74 ILE A N 1
ATOM 531 C CA . ILE A 1 74 ? 5.976 1.884 -6.669 1.00 98.00 74 ILE A CA 1
ATOM 532 C C . ILE A 1 74 ? 5.438 3.157 -6.006 1.00 98.00 74 ILE A C 1
ATOM 534 O O . ILE A 1 74 ? 4.994 3.112 -4.860 1.0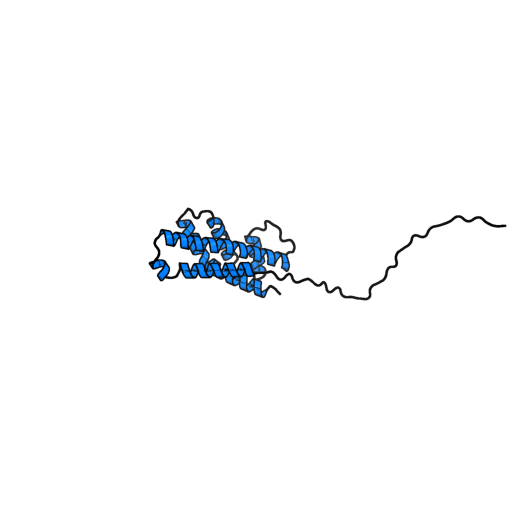0 98.00 74 ILE A O 1
ATOM 538 N N . GLN A 1 75 ? 5.375 4.275 -6.731 1.00 98.00 75 GLN A N 1
ATOM 539 C CA . GLN A 1 75 ? 4.788 5.504 -6.204 1.00 98.00 75 GLN A CA 1
ATOM 540 C C . GLN A 1 75 ? 3.303 5.324 -5.852 1.00 98.00 75 GLN A C 1
ATOM 542 O O . GLN A 1 75 ? 2.869 5.791 -4.794 1.00 98.00 75 GLN A O 1
ATOM 547 N N . HIS A 1 76 ? 2.541 4.626 -6.706 1.00 98.56 76 HIS A N 1
ATOM 548 C CA . HIS A 1 76 ? 1.149 4.248 -6.448 1.00 98.56 76 HIS A CA 1
ATOM 549 C C . HIS A 1 76 ? 1.002 3.385 -5.195 1.00 98.56 76 HIS A C 1
ATOM 551 O O . HIS A 1 76 ? 0.101 3.613 -4.383 1.00 98.56 76 HIS A O 1
ATOM 557 N N . PHE A 1 77 ? 1.914 2.438 -4.998 1.00 98.69 77 PHE A N 1
ATOM 558 C CA . PHE A 1 77 ? 1.984 1.630 -3.790 1.00 98.69 77 PHE A CA 1
ATOM 559 C C . PHE A 1 77 ? 2.208 2.491 -2.540 1.00 98.69 77 PHE A C 1
ATOM 561 O O . PHE A 1 77 ? 1.434 2.388 -1.589 1.00 98.69 77 PHE A O 1
ATOM 568 N N . GLU A 1 78 ? 3.199 3.385 -2.549 1.00 98.44 78 GLU A N 1
ATOM 569 C CA . GLU A 1 78 ? 3.555 4.201 -1.384 1.00 98.44 78 GLU A CA 1
ATOM 570 C C . GLU A 1 78 ? 2.387 5.038 -0.869 1.00 98.44 78 GLU A C 1
ATOM 572 O O . GLU A 1 78 ? 2.051 4.984 0.318 1.00 98.44 78 GLU A O 1
ATOM 577 N N . PHE A 1 79 ? 1.743 5.817 -1.743 1.00 97.81 79 PHE A N 1
ATOM 578 C CA . PHE A 1 79 ? 0.658 6.682 -1.288 1.00 97.81 79 PHE A CA 1
ATOM 579 C C . PHE A 1 79 ? -0.582 5.877 -0.890 1.00 97.81 79 PHE A C 1
ATOM 581 O O . PHE A 1 79 ? -1.302 6.279 0.026 1.00 97.81 79 PHE A O 1
ATOM 588 N N . THR A 1 80 ? -0.823 4.730 -1.534 1.00 98.81 80 THR A N 1
ATOM 589 C CA . THR A 1 80 ? -1.952 3.858 -1.194 1.00 98.81 80 THR A CA 1
ATOM 590 C C . THR A 1 80 ? -1.725 3.223 0.172 1.00 98.81 80 THR A C 1
ATOM 592 O O . THR A 1 80 ? -2.627 3.244 1.010 1.00 98.81 80 THR A O 1
ATOM 595 N N . TYR A 1 81 ? -0.505 2.755 0.456 1.00 98.69 81 TYR A N 1
ATOM 596 C CA . TYR A 1 81 ? -0.107 2.287 1.783 1.00 98.69 81 TYR A CA 1
ATOM 597 C C . TYR A 1 81 ? -0.285 3.386 2.837 1.00 98.69 81 TYR A C 1
ATOM 599 O O . TYR A 1 81 ? -0.866 3.147 3.900 1.00 98.69 81 TYR A O 1
ATOM 607 N N . GLU A 1 82 ? 0.167 4.609 2.535 1.00 98.12 82 GLU A N 1
ATOM 608 C CA . GLU A 1 82 ? 0.021 5.758 3.429 1.00 98.12 82 GLU A CA 1
ATOM 609 C C . GLU A 1 82 ? -1.443 6.062 3.769 1.00 98.12 82 GLU A C 1
ATOM 611 O O . GLU A 1 82 ? -1.770 6.381 4.914 1.00 98.12 82 GLU A O 1
ATOM 616 N N . LEU A 1 83 ? -2.341 5.947 2.793 1.00 98.44 83 LEU A N 1
ATOM 617 C CA . LEU A 1 83 ? -3.774 6.125 3.005 1.00 98.44 83 LEU A CA 1
ATOM 618 C C . LEU A 1 83 ? -4.381 4.968 3.803 1.00 98.44 83 LEU A C 1
ATOM 620 O O . LEU A 1 83 ? -5.108 5.231 4.760 1.00 98.44 83 LEU A O 1
ATOM 624 N N . CYS A 1 84 ? -4.035 3.718 3.482 1.00 98.44 84 CYS A N 1
ATOM 625 C CA . CYS A 1 84 ? -4.533 2.529 4.178 1.00 98.44 84 CYS A CA 1
ATOM 626 C C . CYS A 1 84 ? -4.301 2.626 5.687 1.00 98.44 84 CYS A C 1
ATOM 628 O O . CYS A 1 84 ? -5.235 2.503 6.480 1.00 98.44 84 CYS A O 1
ATOM 630 N N . TRP A 1 85 ? -3.066 2.904 6.111 1.00 95.75 85 TRP A N 1
ATOM 631 C CA . TRP A 1 85 ? -2.781 2.954 7.541 1.00 95.75 85 TRP A CA 1
ATOM 632 C C . TRP A 1 85 ? -3.418 4.157 8.234 1.00 95.75 85 TRP A C 1
ATOM 634 O O . TRP A 1 85 ? -3.798 4.047 9.400 1.00 95.75 85 TRP A O 1
ATOM 644 N N . LYS A 1 86 ? -3.533 5.303 7.546 1.00 95.62 86 LYS A N 1
ATOM 645 C CA . LYS A 1 86 ? -4.207 6.486 8.095 1.00 95.62 86 LYS A CA 1
ATOM 646 C C . LYS A 1 86 ? -5.684 6.200 8.316 1.00 95.62 86 LYS A C 1
ATOM 648 O O . LYS A 1 86 ? -6.208 6.601 9.352 1.00 95.62 86 LYS A O 1
ATOM 653 N N . MET A 1 87 ? -6.332 5.502 7.383 1.00 96.25 87 MET A N 1
ATOM 654 C CA . MET A 1 87 ? -7.737 5.122 7.516 1.00 96.25 87 MET A CA 1
ATOM 655 C C . MET A 1 87 ? -7.934 4.065 8.602 1.00 96.25 87 MET A C 1
ATOM 657 O O . MET A 1 87 ? -8.794 4.265 9.450 1.00 96.25 87 MET A O 1
ATOM 661 N N . MET A 1 88 ? -7.075 3.038 8.681 1.00 96.12 88 MET A N 1
ATOM 662 C CA . MET A 1 88 ? -7.089 2.092 9.809 1.00 96.12 88 MET A CA 1
ATOM 663 C C . MET A 1 88 ? -6.953 2.809 11.152 1.00 96.12 88 MET A C 1
ATOM 665 O O . MET A 1 88 ? -7.745 2.578 12.058 1.00 96.12 88 MET A O 1
ATOM 669 N N . LYS A 1 89 ? -5.974 3.714 11.287 1.00 95.19 89 LYS A N 1
ATOM 670 C CA . LYS A 1 89 ? -5.783 4.479 12.527 1.00 95.19 89 LYS A CA 1
ATOM 671 C C . LYS A 1 89 ? -7.017 5.305 12.865 1.00 95.19 89 LYS A C 1
ATOM 673 O O . LYS A 1 89 ? -7.447 5.271 14.008 1.00 95.19 89 LYS A O 1
ATOM 678 N N . ARG A 1 90 ? -7.554 6.051 11.896 1.00 93.56 90 ARG A N 1
ATOM 679 C CA . ARG A 1 90 ? -8.740 6.890 12.100 1.00 93.56 90 ARG A CA 1
ATOM 680 C C . ARG A 1 90 ? -9.938 6.062 12.537 1.00 93.56 90 ARG A C 1
ATOM 682 O O . ARG A 1 90 ? -10.559 6.409 13.527 1.00 93.56 90 ARG A O 1
ATOM 689 N N . TRP A 1 91 ? -10.205 4.955 11.851 1.00 94.56 91 TRP A N 1
ATOM 690 C CA . TRP A 1 91 ? -11.311 4.072 12.201 1.00 94.56 91 TRP A CA 1
ATOM 691 C C . TRP A 1 91 ? -11.143 3.494 13.614 1.00 94.56 91 TRP A C 1
ATOM 693 O O . TRP A 1 91 ? -12.074 3.562 14.409 1.00 94.56 91 TRP A O 1
ATOM 703 N N . LEU A 1 92 ? -9.946 3.017 13.975 1.00 94.25 92 LEU A N 1
ATOM 704 C CA . LEU A 1 92 ? -9.664 2.497 15.322 1.00 94.25 92 LEU A CA 1
ATOM 705 C C . LEU A 1 92 ? -9.766 3.577 16.409 1.00 94.25 92 LEU A C 1
ATOM 707 O O . LEU A 1 92 ? -10.225 3.307 17.516 1.00 94.25 92 LEU A O 1
ATOM 711 N N . GLU A 1 93 ? -9.329 4.798 16.109 1.00 92.31 93 GLU A N 1
ATOM 712 C CA . GLU A 1 93 ? -9.418 5.941 17.019 1.00 92.31 93 GLU A CA 1
ATOM 713 C C . GLU A 1 93 ? -10.869 6.372 17.256 1.00 92.31 93 GLU A C 1
ATOM 715 O O . GLU A 1 93 ? -11.223 6.725 18.377 1.00 92.31 93 GLU A O 1
ATOM 720 N N . THR A 1 94 ? -11.707 6.313 16.220 1.00 90.19 94 THR A N 1
ATOM 721 C CA . THR A 1 94 ? -13.128 6.662 16.301 1.00 90.19 94 THR A CA 1
ATOM 722 C C . THR A 1 94 ? -13.950 5.580 17.001 1.00 90.19 94 THR A C 1
ATOM 724 O O . THR A 1 94 ? -14.775 5.918 17.843 1.00 90.19 94 THR A O 1
ATOM 727 N N . ASN A 1 95 ? -13.719 4.301 16.689 1.00 90.06 95 ASN A N 1
ATOM 728 C CA . ASN A 1 95 ? -14.639 3.219 17.063 1.00 90.06 95 ASN A CA 1
ATOM 729 C C . ASN A 1 95 ? -14.171 2.346 18.235 1.00 90.06 95 ASN A C 1
ATOM 731 O O . ASN A 1 95 ? -14.987 1.660 18.841 1.00 90.06 95 ASN A O 1
ATOM 735 N N . VAL A 1 96 ? -12.876 2.346 18.564 1.00 90.44 96 VAL A N 1
ATOM 736 C CA . VAL A 1 96 ? -12.308 1.358 19.501 1.00 90.44 96 VAL A CA 1
ATOM 737 C C . VAL A 1 96 ? -11.596 2.029 20.661 1.00 90.44 96 VAL A C 1
ATOM 739 O O . VAL A 1 96 ? -11.923 1.804 21.822 1.00 90.44 96 VAL A O 1
ATOM 742 N N . THR A 1 97 ? -10.588 2.849 20.362 1.00 86.69 97 THR A N 1
ATOM 743 C CA . THR A 1 97 ? -9.755 3.506 21.376 1.00 86.69 97 THR A CA 1
ATOM 744 C C . THR A 1 97 ? -9.707 5.009 21.121 1.00 86.69 97 THR A C 1
ATOM 746 O O . THR A 1 97 ? -8.798 5.479 20.425 1.00 86.69 97 THR A O 1
ATOM 749 N N . PRO A 1 98 ? -10.639 5.786 21.705 1.00 84.31 98 PRO A N 1
ATOM 750 C CA . PRO A 1 98 ? -10.588 7.239 21.639 1.00 84.31 98 PRO A CA 1
ATOM 751 C C . PRO A 1 98 ? -9.233 7.771 22.108 1.00 84.31 98 PRO A C 1
ATOM 753 O O . PRO A 1 98 ? -8.723 7.389 23.163 1.00 84.31 98 PRO A O 1
ATOM 756 N N . GLY A 1 99 ? -8.636 8.659 21.314 1.00 79.75 99 GLY A N 1
ATOM 757 C CA . GLY A 1 99 ? -7.328 9.239 21.615 1.00 79.75 99 GLY A CA 1
ATOM 758 C C . GLY A 1 99 ? -6.141 8.329 21.295 1.00 79.75 99 GLY A C 1
ATOM 759 O O . GLY A 1 99 ? -5.073 8.522 21.875 1.00 79.75 99 GLY A O 1
ATOM 760 N N . LEU A 1 100 ? -6.293 7.361 20.378 1.00 84.06 100 LEU A N 1
ATOM 761 C CA . LEU A 1 100 ? -5.182 6.583 19.824 1.00 84.06 100 LEU A CA 1
ATOM 762 C C . LEU A 1 100 ? -4.077 7.530 19.312 1.00 84.06 100 LEU A C 1
ATOM 764 O O . LEU A 1 100 ? -4.182 8.161 18.254 1.00 84.06 100 LEU A O 1
ATOM 768 N N . THR A 1 101 ? -3.013 7.667 20.103 1.00 74.88 101 THR A N 1
ATOM 769 C CA . THR A 1 101 ? -2.058 8.773 19.988 1.00 74.88 101 THR A CA 1
ATOM 770 C C . THR A 1 101 ? -1.153 8.680 18.759 1.00 74.88 101 THR A C 1
ATOM 772 O O . THR A 1 101 ? -1.014 7.651 18.086 1.00 74.88 101 THR A O 1
ATOM 775 N N . VAL A 1 102 ? -0.495 9.801 18.458 1.00 71.56 102 VAL A N 1
ATOM 776 C CA . VAL A 1 102 ? 0.646 9.848 17.540 1.00 71.56 102 VAL A CA 1
ATOM 777 C C . VAL A 1 102 ? 1.759 8.947 18.087 1.00 71.56 102 VAL A C 1
ATOM 779 O O . VAL A 1 102 ? 2.135 9.067 19.249 1.00 71.56 102 VAL A O 1
ATOM 782 N N . GLY A 1 103 ? 2.299 8.062 17.245 1.00 79.38 103 GLY A N 1
ATOM 783 C CA . GLY A 1 103 ? 3.444 7.213 17.599 1.00 79.38 103 GLY A CA 1
ATOM 784 C C . GLY A 1 103 ? 3.117 5.758 17.945 1.00 79.38 103 GLY A C 1
ATOM 785 O O . GLY A 1 103 ? 4.023 5.033 18.353 1.00 79.38 103 GLY A O 1
ATOM 786 N N . ILE A 1 104 ? 1.874 5.293 17.755 1.00 88.62 104 ILE A N 1
ATOM 787 C CA . ILE A 1 104 ? 1.573 3.858 17.866 1.00 88.62 104 ILE A CA 1
ATOM 788 C C . ILE A 1 104 ? 2.476 3.038 16.917 1.00 88.62 104 ILE A C 1
ATOM 790 O O . ILE A 1 104 ? 2.527 3.323 15.715 1.00 88.62 104 ILE A O 1
ATOM 794 N N . PRO A 1 105 ? 3.176 1.998 17.414 1.00 94.06 105 PRO A N 1
ATOM 795 C CA . PRO A 1 105 ? 3.957 1.115 16.557 1.00 94.06 105 PRO A CA 1
ATOM 796 C C . PRO A 1 105 ? 3.073 0.426 15.512 1.00 94.06 105 PRO A C 1
ATOM 798 O O . PRO A 1 105 ? 1.985 -0.050 15.834 1.00 94.06 105 PRO A O 1
ATOM 801 N N . ARG A 1 106 ? 3.566 0.286 14.276 1.00 95.12 106 ARG A N 1
ATOM 802 C CA . ARG A 1 106 ? 2.816 -0.321 13.156 1.00 95.12 106 ARG A CA 1
ATOM 803 C C . ARG A 1 106 ? 2.239 -1.686 13.475 1.00 95.12 106 ARG A C 1
ATOM 805 O O . ARG A 1 106 ? 1.058 -1.923 13.261 1.00 95.12 106 ARG A O 1
ATOM 812 N N . ARG A 1 107 ? 3.050 -2.545 14.087 1.00 97.00 107 ARG A N 1
ATOM 813 C CA . ARG A 1 107 ? 2.610 -3.876 14.501 1.00 97.00 107 ARG A CA 1
ATOM 814 C C . ARG A 1 107 ? 1.472 -3.829 15.522 1.00 97.00 107 ARG A C 1
ATOM 816 O O . ARG A 1 107 ? 0.610 -4.696 15.502 1.00 97.00 107 ARG A O 1
ATOM 823 N N . HIS A 1 108 ? 1.457 -2.839 16.417 1.00 95.94 108 HIS A N 1
ATOM 824 C CA . HIS A 1 108 ? 0.355 -2.683 17.365 1.00 95.94 108 HIS A CA 1
ATOM 825 C C . HIS A 1 108 ? -0.921 -2.221 16.652 1.00 95.94 108 HIS A C 1
ATOM 827 O O . HIS A 1 108 ? -1.967 -2.823 16.862 1.00 95.94 108 HIS A O 1
ATOM 833 N N . LEU A 1 109 ? -0.814 -1.245 15.744 1.00 96.81 109 LEU A N 1
ATOM 834 C CA . LEU A 1 109 ? -1.935 -0.809 14.907 1.00 96.81 109 LEU A CA 1
ATOM 835 C C . LEU A 1 109 ? -2.548 -1.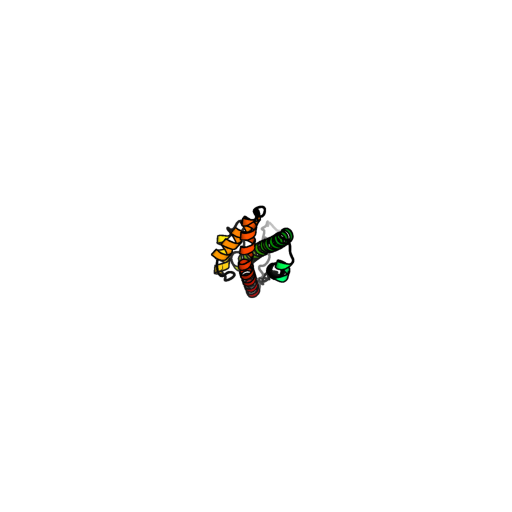981 14.121 1.00 96.81 109 LEU A C 1
ATOM 837 O O . LEU A 1 109 ? -3.761 -2.151 14.132 1.00 96.81 109 LEU A O 1
ATOM 841 N N . PHE A 1 110 ? -1.720 -2.811 13.482 1.00 97.94 110 PHE A N 1
ATOM 842 C CA . PHE A 1 110 ? -2.196 -3.963 12.710 1.00 97.94 110 PHE A CA 1
ATOM 843 C C . PHE A 1 110 ? -2.833 -5.045 13.587 1.00 97.94 110 PHE A C 1
ATOM 845 O O . PHE A 1 110 ? -3.814 -5.650 13.175 1.00 97.94 110 PHE A O 1
ATOM 852 N N . ARG A 1 111 ? -2.349 -5.262 14.818 1.00 97.62 111 ARG A N 1
ATOM 853 C CA . ARG A 1 111 ? -3.026 -6.168 15.763 1.00 97.62 111 ARG A CA 1
ATOM 854 C C . ARG A 1 111 ? -4.432 -5.692 16.105 1.00 97.62 111 ARG A C 1
ATOM 856 O O . ARG A 1 111 ? -5.343 -6.506 16.071 1.00 97.62 111 ARG A O 1
ATOM 863 N N . LEU A 1 112 ? -4.595 -4.402 16.402 1.00 96.69 112 LEU A N 1
ATOM 864 C CA . LEU A 1 112 ? -5.913 -3.820 16.667 1.00 96.69 112 LEU A CA 1
ATOM 865 C C . LEU A 1 112 ? -6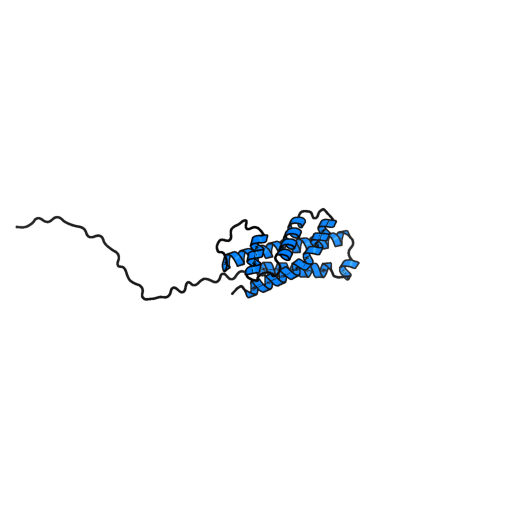.811 -3.945 15.429 1.00 96.69 112 LEU A C 1
ATOM 867 O O . LEU A 1 112 ? -7.921 -4.443 15.525 1.00 96.69 112 LEU A O 1
ATOM 871 N N . ALA A 1 113 ? -6.301 -3.594 14.246 1.00 97.25 113 ALA A N 1
ATOM 872 C CA . ALA A 1 113 ? -7.047 -3.734 12.996 1.00 97.25 113 ALA A CA 1
ATOM 873 C C . ALA A 1 113 ? -7.492 -5.187 12.732 1.00 97.25 113 ALA A C 1
ATOM 875 O O . ALA A 1 113 ? -8.606 -5.407 12.273 1.00 97.25 113 ALA A O 1
ATOM 876 N N . ALA A 1 114 ? -6.650 -6.177 13.041 1.00 97.94 114 ALA A N 1
ATOM 877 C CA . ALA A 1 114 ? -6.998 -7.589 12.893 1.00 97.94 114 ALA A CA 1
ATOM 878 C C . ALA A 1 114 ? -8.051 -8.049 13.915 1.00 97.94 114 ALA A C 1
ATOM 880 O O . ALA A 1 114 ? -8.946 -8.814 13.567 1.00 97.94 114 ALA A O 1
ATOM 881 N N . GLN A 1 115 ? -7.971 -7.575 15.164 1.00 97.19 115 GLN A N 1
ATOM 882 C CA . GLN A 1 115 ? -8.963 -7.873 16.208 1.00 97.19 115 GLN A CA 1
ATOM 883 C C . GLN A 1 115 ? -10.362 -7.375 15.835 1.00 97.19 115 GLN A C 1
ATOM 885 O O . 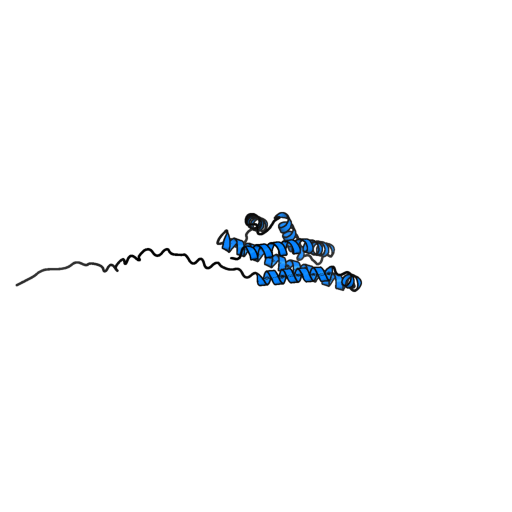GLN A 1 115 ? -11.344 -8.060 16.097 1.00 97.19 115 GLN A O 1
ATOM 890 N N . GLU A 1 116 ? -10.423 -6.231 15.161 1.00 96.19 116 GLU A N 1
ATOM 891 C CA . GLU A 1 116 ? -11.658 -5.606 14.681 1.00 96.19 116 GLU A CA 1
ATOM 892 C C . GLU A 1 116 ? -12.069 -6.090 13.282 1.00 96.19 116 GLU A C 1
ATOM 894 O O . GLU A 1 116 ? -12.975 -5.543 12.664 1.00 96.19 116 GLU A O 1
ATOM 899 N N . GLY A 1 117 ? -11.381 -7.099 12.739 1.00 96.75 117 GLY A N 1
ATOM 900 C CA . GLY A 1 117 ? -11.711 -7.691 11.445 1.00 96.75 117 GLY A CA 1
ATOM 901 C C . GLY A 1 117 ? -11.367 -6.834 10.223 1.00 96.75 117 GLY A C 1
ATOM 902 O O . GLY A 1 117 ? -11.635 -7.268 9.104 1.00 96.75 117 GLY A O 1
ATOM 903 N N . LEU A 1 118 ? -10.717 -5.674 10.375 1.00 97.56 118 LEU A N 1
ATOM 904 C CA . LEU A 1 118 ? -10.325 -4.805 9.255 1.00 97.56 118 LEU A CA 1
ATOM 905 C C . LEU A 1 118 ? -9.264 -5.436 8.344 1.00 97.56 118 LEU A C 1
ATOM 907 O O . LEU A 1 118 ? -9.217 -5.131 7.154 1.00 97.56 118 LEU A O 1
ATOM 911 N N . ILE A 1 119 ? -8.415 -6.314 8.885 1.00 98.06 119 ILE A N 1
ATOM 912 C CA . ILE A 1 119 ? -7.381 -7.042 8.133 1.00 98.06 119 ILE A CA 1
ATOM 913 C C . ILE A 1 119 ? -7.320 -8.513 8.562 1.00 98.06 119 ILE A C 1
ATOM 915 O O . ILE A 1 119 ? -7.676 -8.840 9.689 1.00 98.06 119 ILE A O 1
ATOM 919 N N . ASP A 1 120 ? -6.847 -9.393 7.675 1.00 95.06 120 ASP A N 1
ATOM 920 C CA . ASP A 1 120 ? -6.765 -10.842 7.944 1.00 95.06 120 ASP A CA 1
ATOM 921 C C . ASP A 1 120 ? -5.418 -11.291 8.510 1.00 95.06 120 ASP A C 1
ATOM 923 O O . ASP A 1 120 ? -5.358 -12.123 9.411 1.00 95.06 120 ASP A O 1
ATOM 927 N N . ASP A 1 121 ? -4.327 -10.764 7.952 1.00 97.31 121 ASP A N 1
ATOM 928 C CA . ASP A 1 121 ? -2.974 -11.247 8.218 1.00 97.31 121 ASP A CA 1
ATOM 929 C C . ASP A 1 121 ? -2.052 -10.089 8.605 1.00 97.31 121 ASP A C 1
ATOM 931 O O . ASP A 1 121 ? -1.619 -9.291 7.770 1.00 97.31 121 ASP A O 1
ATOM 935 N N . ILE A 1 122 ? -1.718 -10.024 9.893 1.00 98.06 122 ILE A N 1
ATOM 936 C CA . ILE A 1 122 ? -0.797 -9.027 10.446 1.00 98.06 122 ILE A CA 1
ATOM 937 C C . ILE A 1 122 ? 0.580 -9.119 9.776 1.00 98.06 122 ILE A C 1
ATOM 939 O O . ILE A 1 122 ? 1.204 -8.085 9.539 1.00 98.06 122 ILE A O 1
ATOM 943 N N . GLU A 1 123 ? 1.065 -10.322 9.461 1.00 98.25 123 GLU A N 1
ATOM 944 C CA . GLU A 1 123 ? 2.395 -10.512 8.876 1.00 98.25 123 GLU A CA 1
ATOM 945 C C . GLU A 1 123 ? 2.428 -10.097 7.399 1.00 98.25 123 GLU A C 1
ATOM 947 O O . GLU A 1 123 ? 3.433 -9.554 6.939 1.00 98.25 123 GLU A O 1
ATOM 952 N N . SER A 1 124 ? 1.322 -10.243 6.658 1.00 97.94 124 SER A N 1
ATOM 953 C CA . SER A 1 124 ? 1.176 -9.619 5.331 1.00 97.94 124 SER A CA 1
ATOM 954 C C . SER A 1 124 ? 1.346 -8.099 5.416 1.00 97.94 124 SER A C 1
ATOM 956 O O . SER A 1 124 ? 2.206 -7.522 4.751 1.00 97.94 124 SER A O 1
ATOM 958 N N . TRP A 1 125 ? 0.626 -7.447 6.332 1.00 98.50 125 TRP A N 1
ATOM 959 C CA . TRP A 1 125 ? 0.712 -5.995 6.519 1.00 98.50 125 TRP A CA 1
ATOM 960 C C . TRP A 1 125 ? 2.068 -5.516 7.046 1.00 98.50 125 TRP A C 1
ATOM 962 O O . TRP A 1 125 ? 2.518 -4.424 6.687 1.00 98.50 125 TRP A O 1
ATOM 972 N N . MET A 1 126 ? 2.756 -6.326 7.854 1.00 98.44 126 MET A N 1
ATOM 973 C CA . MET A 1 126 ? 4.138 -6.051 8.250 1.00 98.44 126 MET A CA 1
ATOM 974 C C . MET A 1 126 ? 5.095 -6.105 7.054 1.00 98.44 126 MET A C 1
ATOM 976 O O . MET A 1 126 ? 5.914 -5.199 6.921 1.00 98.44 126 MET A O 1
ATOM 980 N N . ARG A 1 127 ? 4.950 -7.080 6.147 1.00 98.38 127 ARG A N 1
ATOM 981 C CA . ARG A 1 127 ? 5.742 -7.137 4.904 1.00 98.38 127 ARG A CA 1
ATOM 982 C C . ARG A 1 127 ? 5.489 -5.926 4.007 1.00 98.38 127 ARG A C 1
ATOM 984 O O . ARG A 1 127 ? 6.442 -5.333 3.508 1.00 98.38 127 ARG A O 1
ATOM 991 N N . HIS A 1 128 ? 4.235 -5.491 3.868 1.00 98.31 128 HIS A N 1
ATOM 992 C CA . HIS A 1 128 ? 3.901 -4.267 3.123 1.00 98.31 128 HIS A CA 1
ATOM 993 C C . HIS A 1 128 ? 4.539 -3.029 3.757 1.00 98.31 128 HIS A C 1
ATOM 995 O O . HIS A 1 128 ? 5.067 -2.162 3.061 1.00 98.31 128 HIS A O 1
ATOM 1001 N N . HIS A 1 129 ? 4.543 -2.954 5.092 1.00 98.00 129 HIS A N 1
ATOM 1002 C CA . HIS A 1 129 ? 5.217 -1.872 5.802 1.00 98.00 129 HIS A CA 1
ATOM 1003 C C . HIS A 1 129 ? 6.731 -1.868 5.554 1.00 98.00 129 HIS A C 1
ATOM 1005 O O . HIS A 1 129 ? 7.303 -0.800 5.333 1.00 98.00 129 HIS A O 1
ATOM 1011 N N . GLU A 1 130 ? 7.369 -3.037 5.578 1.00 97.31 130 GLU A N 1
ATOM 1012 C CA . GLU A 1 130 ? 8.794 -3.195 5.285 1.00 97.31 130 GLU A CA 1
ATOM 1013 C C . GLU A 1 130 ? 9.114 -2.783 3.844 1.00 97.31 130 GLU A C 1
ATOM 1015 O O . GLU A 1 130 ? 10.008 -1.963 3.642 1.00 97.31 130 GLU A O 1
ATOM 1020 N N . ALA A 1 131 ? 8.327 -3.229 2.860 1.00 97.44 131 ALA A N 1
ATOM 1021 C CA . ALA A 1 131 ? 8.475 -2.814 1.463 1.00 97.44 131 ALA A CA 1
ATOM 1022 C C . ALA A 1 131 ? 8.379 -1.285 1.295 1.00 97.44 131 ALA A C 1
ATOM 1024 O O . ALA A 1 131 ? 9.201 -0.677 0.611 1.00 97.44 131 ALA A O 1
ATOM 1025 N N . ARG A 1 132 ? 7.447 -0.625 1.993 1.00 97.06 132 ARG A N 1
ATOM 1026 C CA . ARG A 1 132 ? 7.336 0.846 1.996 1.00 97.06 132 ARG A CA 1
ATOM 1027 C C . ARG A 1 132 ? 8.486 1.553 2.723 1.00 97.06 132 ARG A C 1
ATOM 1029 O O . ARG A 1 132 ? 8.745 2.729 2.474 1.00 97.06 132 ARG A O 1
ATOM 1036 N N . ASN A 1 133 ? 9.164 0.903 3.663 1.00 95.31 133 ASN A N 1
ATOM 1037 C CA . ASN A 1 133 ? 10.370 1.480 4.266 1.00 95.31 133 ASN A CA 1
ATOM 1038 C C . ASN A 1 133 ? 11.566 1.372 3.312 1.00 95.31 133 ASN A C 1
ATOM 1040 O O . ASN A 1 133 ? 12.446 2.225 3.335 1.00 95.31 133 ASN A O 1
ATOM 1044 N N . LEU A 1 134 ? 11.582 0.346 2.461 1.00 94.06 134 LEU A N 1
ATOM 1045 C CA . LEU A 1 134 ? 12.621 0.132 1.459 1.00 94.06 134 LEU A CA 1
ATOM 1046 C C . LEU A 1 134 ? 12.463 1.033 0.227 1.00 94.06 134 LEU A C 1
ATOM 1048 O O . LEU A 1 134 ? 13.448 1.311 -0.451 1.00 94.06 134 LEU A O 1
ATOM 1052 N N . SER A 1 135 ? 11.264 1.554 -0.032 1.00 90.62 135 SER A N 1
ATOM 1053 C CA . SER A 1 135 ? 10.984 2.404 -1.194 1.00 90.62 135 SER A CA 1
ATOM 1054 C C . SER A 1 135 ? 11.689 3.774 -1.175 1.00 90.62 135 SER A C 1
ATOM 1056 O O . SER A 1 135 ? 11.719 4.472 -2.179 1.00 90.62 135 SER A O 1
ATOM 1058 N N . SER A 1 136 ? 12.356 4.168 -0.084 1.00 85.31 136 SER A N 1
ATOM 1059 C CA . SER A 1 136 ? 13.261 5.331 -0.104 1.00 85.31 136 SER A CA 1
ATOM 1060 C C . SER A 1 136 ? 14.634 5.038 -0.726 1.00 85.31 136 SER A C 1
ATOM 1062 O O . SER A 1 136 ? 15.435 5.954 -0.906 1.00 85.31 136 SER A O 1
ATOM 1064 N N . HIS A 1 137 ? 14.926 3.775 -1.039 1.00 85.44 137 HIS A N 1
ATOM 1065 C CA . HIS A 1 137 ? 16.221 3.307 -1.538 1.00 85.44 137 HIS A CA 1
ATOM 1066 C C . HIS A 1 137 ? 16.162 2.831 -3.005 1.00 85.44 137 HIS A C 1
ATOM 1068 O O . HIS A 1 137 ? 16.997 2.043 -3.439 1.00 85.44 137 HIS A O 1
ATOM 1074 N N . LEU A 1 138 ? 15.204 3.337 -3.791 1.00 82.50 138 LEU A N 1
ATOM 1075 C CA . LEU A 1 138 ? 14.943 2.938 -5.191 1.00 82.50 138 LEU A CA 1
ATOM 1076 C C . LEU A 1 138 ? 16.043 3.314 -6.202 1.00 82.50 138 LEU A C 1
ATOM 1078 O O . LEU A 1 138 ? 15.873 3.137 -7.400 1.00 82.50 138 LEU A O 1
ATOM 1082 N N . TYR A 1 139 ? 17.179 3.843 -5.748 1.00 79.88 139 TYR A N 1
ATOM 1083 C CA . TYR A 1 139 ? 18.372 3.973 -6.591 1.00 79.88 139 TYR A CA 1
ATOM 1084 C C . TYR A 1 139 ? 19.088 2.625 -6.802 1.00 79.88 139 TYR A C 1
ATOM 1086 O O . TYR A 1 139 ? 20.005 2.548 -7.614 1.00 79.88 139 TYR A O 1
ATOM 1094 N N . ASP A 1 140 ? 18.712 1.585 -6.050 1.00 86.31 140 ASP A N 1
ATOM 1095 C CA . ASP A 1 140 ? 19.149 0.204 -6.250 1.00 86.31 140 ASP A CA 1
ATOM 1096 C C . ASP A 1 140 ? 18.113 -0.545 -7.109 1.00 86.31 140 ASP A C 1
ATOM 1098 O O . ASP A 1 140 ? 16.945 -0.673 -6.725 1.00 86.31 140 ASP A O 1
ATOM 1102 N N . ASP A 1 141 ? 18.537 -1.042 -8.275 1.00 86.94 141 ASP A N 1
ATOM 1103 C CA . ASP A 1 141 ? 17.668 -1.743 -9.230 1.00 86.94 141 ASP A CA 1
ATOM 1104 C C . ASP A 1 141 ? 17.028 -2.999 -8.630 1.00 86.94 141 ASP A C 1
ATOM 1106 O O . ASP A 1 141 ? 15.855 -3.287 -8.877 1.00 86.94 141 ASP A O 1
ATOM 1110 N N . LYS A 1 142 ? 17.778 -3.748 -7.811 1.00 89.75 142 LYS A N 1
ATOM 1111 C CA . LYS A 1 142 ? 17.272 -4.968 -7.179 1.00 89.75 142 LYS A CA 1
ATOM 1112 C C . LYS A 1 142 ? 16.203 -4.617 -6.154 1.00 89.75 142 LYS A C 1
ATOM 1114 O O . LYS A 1 142 ? 15.157 -5.257 -6.112 1.00 89.75 142 LYS A O 1
ATOM 1119 N N . LEU A 1 143 ? 16.451 -3.590 -5.347 1.00 90.19 143 LEU A N 1
ATOM 1120 C CA . LEU A 1 143 ? 15.487 -3.165 -4.342 1.00 90.19 143 LEU A CA 1
ATOM 1121 C C . LEU A 1 143 ? 14.216 -2.590 -4.969 1.00 90.19 143 LEU A C 1
ATOM 1123 O O . LEU A 1 143 ? 13.116 -2.833 -4.474 1.00 90.19 143 LEU A O 1
ATOM 1127 N N . SER A 1 144 ? 14.363 -1.871 -6.080 1.00 91.75 144 SER A N 1
ATOM 1128 C CA . SER A 1 144 ? 13.230 -1.394 -6.870 1.00 91.75 144 SER A CA 1
ATOM 1129 C C . SER A 1 144 ? 12.379 -2.548 -7.384 1.00 91.75 144 SER A C 1
ATOM 1131 O O . SER A 1 144 ? 11.155 -2.487 -7.283 1.00 91.75 144 SER A O 1
ATOM 1133 N N . GLU A 1 145 ? 13.009 -3.622 -7.864 1.00 95.50 145 GLU A N 1
ATOM 1134 C CA . GLU A 1 145 ? 12.292 -4.825 -8.285 1.00 95.50 145 GLU A CA 1
ATOM 1135 C C . GLU A 1 145 ? 11.561 -5.501 -7.120 1.00 95.50 145 GLU A C 1
ATOM 1137 O O . GLU A 1 145 ? 10.386 -5.842 -7.248 1.00 95.50 145 GLU A O 1
ATOM 1142 N N . ASP A 1 146 ? 12.216 -5.640 -5.966 1.00 96.31 146 ASP A N 1
ATOM 1143 C CA . ASP A 1 146 ? 11.620 -6.260 -4.779 1.00 96.31 146 ASP A CA 1
ATOM 1144 C C . ASP A 1 146 ? 10.379 -5.479 -4.298 1.00 96.31 146 ASP A C 1
ATOM 1146 O O . ASP A 1 146 ? 9.333 -6.073 -4.020 1.00 96.31 146 ASP A O 1
ATOM 1150 N N . VAL A 1 147 ? 10.452 -4.142 -4.252 1.00 97.25 147 VAL A N 1
ATOM 1151 C CA . VAL A 1 147 ? 9.313 -3.283 -3.874 1.00 97.25 147 VAL A CA 1
ATOM 1152 C C . VAL A 1 147 ? 8.214 -3.316 -4.941 1.00 97.25 147 VAL A C 1
ATOM 1154 O O . VAL A 1 147 ? 7.030 -3.399 -4.602 1.00 97.25 147 VAL A O 1
ATOM 1157 N N . TYR A 1 148 ? 8.582 -3.298 -6.225 1.00 97.75 148 TYR A N 1
ATOM 1158 C CA . TYR A 1 148 ? 7.635 -3.447 -7.329 1.00 97.75 148 TYR A CA 1
ATOM 1159 C C . TYR A 1 148 ? 6.843 -4.754 -7.204 1.00 97.75 148 TYR A C 1
ATOM 1161 O O . TYR A 1 148 ? 5.613 -4.729 -7.234 1.00 97.75 148 TYR A O 1
ATOM 1169 N N . LEU A 1 149 ? 7.511 -5.886 -6.981 1.00 97.62 149 LEU A N 1
ATOM 1170 C CA . LEU A 1 149 ? 6.853 -7.183 -6.816 1.00 97.62 149 LEU A CA 1
ATOM 1171 C C . LEU A 1 149 ? 6.006 -7.252 -5.537 1.00 97.62 149 LEU A C 1
ATOM 1173 O O . LEU A 1 149 ? 4.907 -7.807 -5.561 1.00 97.62 149 LEU A O 1
ATOM 1177 N N . ALA A 1 150 ? 6.464 -6.644 -4.438 1.00 97.50 150 ALA A N 1
ATOM 1178 C CA . ALA A 1 150 ? 5.703 -6.567 -3.190 1.00 97.50 150 ALA A CA 1
ATOM 1179 C C . ALA A 1 150 ? 4.406 -5.744 -3.317 1.00 97.50 150 ALA A C 1
ATOM 1181 O O . ALA A 1 150 ? 3.465 -5.956 -2.550 1.00 97.50 150 ALA A O 1
ATOM 1182 N N . SER A 1 151 ? 4.313 -4.840 -4.299 1.00 98.31 151 SER A N 1
ATOM 1183 C CA . SER A 1 151 ? 3.111 -4.023 -4.501 1.00 98.31 151 SER A CA 1
ATOM 1184 C C . SER A 1 151 ? 1.877 -4.829 -4.935 1.00 98.31 151 SER A C 1
ATOM 1186 O O . SER A 1 151 ? 0.757 -4.442 -4.604 1.00 98.31 151 SER A O 1
ATOM 1188 N N . PHE A 1 152 ? 2.055 -5.958 -5.628 1.00 98.31 152 PHE A N 1
ATOM 1189 C CA . PHE A 1 152 ? 0.956 -6.795 -6.129 1.00 98.31 152 PHE A CA 1
ATOM 1190 C C . PHE A 1 152 ? 0.125 -7.451 -5.015 1.00 98.31 152 PHE A C 1
ATOM 1192 O O . PHE A 1 152 ? -1.086 -7.233 -4.985 1.00 98.31 152 PHE A O 1
ATOM 1199 N N . PRO A 1 153 ? 0.710 -8.210 -4.063 1.00 98.12 153 PRO A N 1
ATOM 1200 C CA . PRO A 1 153 ? -0.065 -8.740 -2.942 1.00 98.12 153 PRO A CA 1
ATOM 1201 C C . PRO A 1 153 ? -0.648 -7.624 -2.063 1.00 98.12 153 PRO A C 1
ATOM 1203 O O . PRO A 1 153 ? -1.741 -7.786 -1.523 1.00 98.12 153 PRO A O 1
ATOM 1206 N N . PHE A 1 154 ? 0.029 -6.473 -1.957 1.00 98.69 154 PHE A N 1
ATOM 1207 C CA . PHE A 1 154 ? -0.512 -5.317 -1.245 1.00 98.69 154 PHE A CA 1
ATOM 1208 C C . PHE A 1 154 ? -1.809 -4.787 -1.870 1.00 98.69 154 PHE A C 1
ATOM 1210 O O . PHE A 1 154 ? -2.726 -4.447 -1.126 1.00 98.69 154 PHE A O 1
ATOM 1217 N N . ALA A 1 155 ? -1.920 -4.719 -3.202 1.00 98.50 155 ALA A N 1
ATOM 1218 C CA . ALA A 1 155 ? -3.131 -4.208 -3.851 1.00 98.50 155 ALA A CA 1
ATOM 1219 C C . ALA A 1 155 ? -4.383 -5.007 -3.460 1.00 98.50 155 ALA A C 1
ATOM 1221 O O . ALA A 1 155 ? -5.431 -4.419 -3.192 1.00 98.50 155 ALA A O 1
ATOM 1222 N N . GLU A 1 156 ? -4.266 -6.329 -3.349 1.00 98.06 156 GLU A N 1
ATOM 1223 C CA . GLU A 1 156 ? -5.371 -7.187 -2.916 1.00 98.06 156 GLU A CA 1
ATOM 1224 C C . GLU A 1 156 ? -5.739 -6.961 -1.445 1.00 98.06 156 GLU A C 1
ATOM 1226 O O . GLU A 1 156 ? -6.919 -6.858 -1.104 1.00 98.06 156 GLU A O 1
ATOM 1231 N N . ASP A 1 157 ? -4.747 -6.814 -0.568 1.00 98.56 157 ASP A N 1
ATOM 1232 C CA . ASP A 1 157 ? -4.994 -6.511 0.844 1.00 98.56 157 ASP A CA 1
ATOM 1233 C C . ASP A 1 157 ? -5.588 -5.105 1.040 1.00 98.56 157 ASP A C 1
ATOM 1235 O O . ASP A 1 157 ? -6.459 -4.915 1.892 1.00 98.56 157 ASP A O 1
ATOM 1239 N N . ALA A 1 158 ? -5.188 -4.128 0.221 1.00 98.69 158 ALA A N 1
ATOM 1240 C CA . ALA A 1 158 ? -5.734 -2.775 0.239 1.00 98.69 158 ALA A CA 1
ATOM 1241 C C . ALA A 1 158 ? -7.209 -2.740 -0.200 1.00 98.69 158 ALA A C 1
ATOM 1243 O O . ALA A 1 158 ? -8.020 -2.077 0.449 1.00 98.69 158 ALA A O 1
ATOM 1244 N N . LYS A 1 159 ? -7.579 -3.498 -1.245 1.00 98.56 159 LYS A N 1
ATOM 1245 C CA . LYS A 1 159 ? -8.981 -3.669 -1.677 1.00 98.56 159 LYS A CA 1
ATOM 1246 C C . LYS A 1 159 ? -9.837 -4.289 -0.570 1.00 98.56 159 LYS A C 1
ATOM 1248 O O . LYS A 1 159 ? -10.925 -3.794 -0.287 1.00 98.56 159 LYS A O 1
ATOM 1253 N N . LYS A 1 160 ? -9.339 -5.343 0.088 1.00 98.56 160 LYS A N 1
ATOM 1254 C CA . LYS A 1 160 ? -10.045 -5.991 1.210 1.00 98.56 160 LYS A CA 1
ATOM 1255 C C . LYS A 1 160 ? -10.239 -5.043 2.387 1.00 98.56 160 LYS A C 1
ATOM 1257 O O . LYS A 1 160 ? -11.337 -4.986 2.933 1.00 98.56 160 LYS A O 1
ATOM 1262 N N . LEU A 1 161 ? -9.194 -4.303 2.767 1.00 98.50 161 LEU A N 1
ATOM 1263 C CA . LEU A 1 161 ? -9.284 -3.307 3.832 1.00 98.50 161 LEU A CA 1
ATOM 1264 C C . LEU A 1 161 ? -10.345 -2.255 3.504 1.00 98.50 161 LEU A C 1
ATOM 1266 O O . LEU A 1 161 ? -11.170 -1.950 4.358 1.00 98.50 161 LEU A O 1
ATOM 1270 N N . LEU A 1 162 ? -10.328 -1.706 2.287 1.00 98.44 162 LEU A N 1
ATOM 1271 C CA . LEU A 1 162 ? -11.295 -0.698 1.866 1.00 98.44 162 LEU A CA 1
ATOM 1272 C C . LEU A 1 162 ? -12.733 -1.219 1.964 1.00 98.44 162 LEU A C 1
ATOM 1274 O O . LEU A 1 162 ? -13.551 -0.584 2.619 1.00 98.44 162 LEU A O 1
ATOM 1278 N N . ALA A 1 163 ? -13.005 -2.408 1.422 1.00 97.94 163 ALA A N 1
ATOM 1279 C CA . ALA A 1 163 ? -14.331 -3.017 1.501 1.00 97.94 163 ALA A CA 1
ATOM 1280 C C . ALA A 1 163 ? -14.800 -3.212 2.956 1.00 97.94 163 ALA A C 1
ATOM 1282 O O . ALA A 1 163 ? -15.963 -2.987 3.275 1.00 97.94 163 ALA A O 1
ATOM 1283 N N . ARG A 1 164 ? -13.897 -3.602 3.863 1.00 97.38 164 ARG A N 1
ATOM 1284 C CA . ARG A 1 164 ? -14.215 -3.756 5.293 1.00 97.38 164 ARG A CA 1
ATOM 1285 C C . ARG A 1 164 ? -14.477 -2.417 5.963 1.00 97.38 164 ARG A C 1
ATOM 1287 O O . ARG A 1 164 ? -15.445 -2.294 6.699 1.00 97.38 164 ARG A O 1
ATOM 1294 N N . LEU A 1 165 ? -13.643 -1.415 5.692 1.00 96.00 165 LEU A N 1
ATOM 1295 C CA . LEU A 1 165 ? -13.847 -0.062 6.202 1.00 96.00 165 LEU A CA 1
ATOM 1296 C C . LEU A 1 165 ? -15.217 0.478 5.785 1.00 96.00 165 LEU A C 1
ATOM 1298 O O . LEU A 1 165 ? -15.908 1.024 6.632 1.00 96.00 165 LEU A O 1
ATOM 1302 N N . GLU A 1 166 ? -15.622 0.283 4.529 1.00 94.62 166 GLU A N 1
ATOM 1303 C CA . GLU A 1 166 ? -16.933 0.705 4.020 1.00 94.62 166 GLU A CA 1
ATOM 1304 C C . GLU A 1 166 ? -18.098 -0.027 4.694 1.00 94.62 166 GLU A C 1
ATOM 1306 O O . GLU A 1 166 ? -19.087 0.610 5.041 1.00 94.62 166 GLU A O 1
ATOM 1311 N N . VAL A 1 167 ? -17.969 -1.336 4.931 1.00 92.94 167 VAL A N 1
ATOM 1312 C CA . VAL A 1 167 ? -18.975 -2.132 5.661 1.00 92.94 167 VAL A CA 1
ATOM 1313 C C . VAL A 1 167 ? -19.112 -1.690 7.121 1.00 92.94 167 VAL A C 1
ATOM 1315 O O . VAL A 1 167 ? -20.178 -1.835 7.705 1.00 92.94 167 VAL A O 1
ATOM 1318 N N . HIS A 1 168 ? -18.047 -1.160 7.721 1.00 85.50 168 HIS A N 1
ATOM 1319 C CA . HIS A 1 168 ? -18.007 -0.747 9.123 1.00 85.50 168 HIS A CA 1
ATOM 1320 C C . HIS A 1 168 ? -18.173 0.774 9.329 1.00 85.50 168 HIS A C 1
ATOM 1322 O O . HIS A 1 168 ? -17.727 1.294 10.354 1.00 85.50 168 HIS A O 1
ATOM 1328 N N . ASN A 1 169 ? -18.745 1.501 8.363 1.00 84.56 169 ASN A N 1
ATOM 1329 C CA . ASN A 1 169 ? -18.846 2.971 8.363 1.00 84.56 169 ASN A CA 1
ATOM 1330 C C . ASN A 1 169 ? -20.278 3.502 8.551 1.00 84.56 169 ASN A C 1
ATOM 1332 O O . ASN A 1 169 ? -20.652 4.483 7.902 1.00 84.56 169 ASN A O 1
ATOM 1336 N N . ASP A 1 170 ? -21.064 2.830 9.389 1.00 62.91 170 ASP A N 1
ATOM 1337 C CA . ASP A 1 170 ? -22.468 3.163 9.664 1.00 62.91 170 ASP A CA 1
ATOM 1338 C C . ASP A 1 170 ? -22.637 4.255 10.734 1.00 62.91 170 ASP A C 1
ATOM 1340 O O . ASP A 1 170 ? -21.892 4.238 11.744 1.00 62.91 170 ASP A O 1
#

Foldseek 3Di:
DDDDDDDDDDDDDDDDDDDPDDPPPVPPVLPQDDCVVLVVLLVQLVVLVVLLPPPVNVVPDDPVVNLVSLLSSLVSLLVNLVSLLVLLQVCCCRPPNPCSDPPPDLLNSLVSCVVVVLFPDSVLNVLSVVLSVLSVVVVDVVNSVVSSVNSVVVSVRSVSNSVVSVVVRD

Secondary structure (DSSP, 8-state):
------------PPP--PPP---------------HHHHHHHHHHHHHHHHHH-HHHHHH--HHHHHHHHHHHHHHHHHHHHHHHHHHHHHHHHHT-TT--TT--HHHHHHHHHHTTS-S-HHHHHHHHHHHHHGGGTTSHHHHHHHHHHHHHHHHHHHHHHHHHHHT--